Protein AF-A0A7U7J490-F1 (afdb_monomer)

Structure (mmCIF, N/CA/C/O backbone):
data_AF-A0A7U7J490-F1
#
_entry.id   AF-A0A7U7J490-F1
#
loop_
_atom_site.group_PDB
_atom_site.id
_atom_site.type_symbol
_atom_site.label_atom_id
_atom_site.label_alt_id
_atom_site.label_comp_id
_atom_site.label_asym_id
_atom_site.label_entity_id
_atom_site.label_seq_id
_atom_site.pdbx_PDB_ins_code
_atom_site.Cartn_x
_atom_site.Cartn_y
_atom_site.Cartn_z
_atom_site.occupancy
_atom_site.B_iso_or_equiv
_atom_site.auth_seq_id
_atom_site.auth_comp_id
_atom_site.auth_asym_id
_atom_site.auth_atom_id
_atom_site.pdbx_PDB_model_num
ATOM 1 N N . MET A 1 1 ? -10.755 8.456 -22.639 1.00 55.34 1 MET A N 1
ATOM 2 C CA . MET A 1 1 ? -9.295 8.595 -22.441 1.00 55.34 1 MET A CA 1
ATOM 3 C C . MET A 1 1 ? -8.961 7.891 -21.135 1.00 55.34 1 MET A C 1
ATOM 5 O O . MET A 1 1 ? -9.756 8.019 -20.215 1.00 55.34 1 MET A O 1
ATOM 9 N N . SER A 1 2 ? -7.890 7.097 -21.057 1.00 69.81 2 SER A N 1
ATOM 10 C CA . SER A 1 2 ? -7.471 6.485 -19.785 1.00 69.81 2 SER A CA 1
ATOM 11 C C . SER A 1 2 ? -6.866 7.562 -18.884 1.00 69.81 2 SER A C 1
ATOM 13 O O . SER A 1 2 ? -5.991 8.298 -19.343 1.00 69.81 2 SER A O 1
ATOM 15 N N . ARG A 1 3 ? -7.332 7.675 -17.636 1.00 76.50 3 ARG A N 1
ATOM 16 C CA . ARG A 1 3 ? -6.706 8.556 -16.640 1.00 76.50 3 ARG A CA 1
ATOM 17 C C . ARG A 1 3 ? -5.295 8.034 -16.308 1.00 76.50 3 ARG A C 1
ATOM 19 O O . ARG A 1 3 ? -5.101 6.816 -16.336 1.00 76.50 3 ARG A O 1
ATOM 26 N N . PRO A 1 4 ? -4.311 8.917 -16.060 1.00 85.00 4 PRO A N 1
ATOM 27 C CA . PRO A 1 4 ? -2.969 8.495 -15.675 1.00 85.00 4 PRO A CA 1
ATOM 28 C C . PRO A 1 4 ? -3.000 7.799 -14.309 1.00 85.00 4 PRO A C 1
ATOM 30 O O . PRO A 1 4 ? -3.693 8.248 -13.399 1.00 85.00 4 PRO A O 1
ATOM 33 N N . LEU A 1 5 ? -2.254 6.700 -14.191 1.00 90.62 5 LEU A N 1
ATOM 34 C CA . LEU A 1 5 ? -2.065 5.959 -12.946 1.00 90.62 5 LEU A CA 1
ATOM 35 C C . LEU A 1 5 ? -0.716 6.355 -12.340 1.00 90.62 5 LEU A C 1
ATOM 37 O O . LEU A 1 5 ? 0.308 6.291 -13.026 1.00 90.62 5 LEU A O 1
ATOM 41 N N . PHE A 1 6 ? -0.729 6.756 -11.074 1.00 93.00 6 PHE A N 1
ATOM 42 C CA . PHE A 1 6 ? 0.453 7.144 -10.309 1.00 93.00 6 PHE A CA 1
ATOM 43 C C . PHE A 1 6 ? 0.773 6.101 -9.244 1.00 93.00 6 PHE A C 1
ATOM 45 O O . PHE A 1 6 ? -0.084 5.293 -8.887 1.00 93.00 6 PHE A O 1
ATOM 52 N N . TYR A 1 7 ? 2.005 6.137 -8.735 1.00 93.81 7 TYR A N 1
ATOM 53 C CA . TYR A 1 7 ? 2.501 5.180 -7.752 1.00 93.81 7 TYR A CA 1
ATOM 54 C C . TYR A 1 7 ? 3.209 5.888 -6.598 1.00 93.81 7 TYR A C 1
ATOM 56 O O . TYR A 1 7 ? 3.972 6.829 -6.818 1.00 93.81 7 TYR A O 1
ATOM 64 N N . LEU A 1 8 ? 2.971 5.402 -5.381 1.00 94.56 8 LEU A N 1
ATOM 65 C CA . LEU A 1 8 ? 3.699 5.764 -4.169 1.00 94.56 8 LEU A CA 1
ATOM 66 C C . LEU A 1 8 ? 4.233 4.492 -3.504 1.00 94.56 8 LEU A C 1
ATOM 68 O O . LEU A 1 8 ? 3.453 3.643 -3.074 1.00 94.56 8 LEU A O 1
ATOM 72 N N . ASP A 1 9 ? 5.553 4.389 -3.366 1.00 93.88 9 ASP A N 1
ATOM 73 C CA . ASP A 1 9 ? 6.184 3.343 -2.561 1.00 93.88 9 ASP A CA 1
ATOM 74 C C . ASP A 1 9 ? 6.277 3.800 -1.102 1.00 93.88 9 ASP A C 1
ATOM 76 O O . ASP A 1 9 ? 6.820 4.861 -0.790 1.00 93.88 9 ASP A O 1
ATOM 80 N N . THR A 1 10 ? 5.724 3.008 -0.186 1.00 94.00 10 THR A N 1
ATOM 81 C CA . THR A 1 10 ? 5.683 3.338 1.242 1.00 94.00 10 THR A CA 1
ATOM 82 C C . THR A 1 10 ? 5.602 2.081 2.108 1.00 94.00 10 THR A C 1
ATOM 84 O O . THR A 1 10 ? 5.791 0.955 1.650 1.00 94.00 10 THR A O 1
ATOM 87 N N . GLU A 1 11 ? 5.330 2.272 3.392 1.00 93.31 11 GLU A N 1
ATOM 88 C CA . GLU A 1 11 ? 5.150 1.214 4.374 1.00 93.31 11 GLU A CA 1
ATOM 89 C C . GLU A 1 11 ? 3.709 1.144 4.880 1.00 93.31 11 GLU A C 1
ATOM 91 O O . GLU A 1 11 ? 3.024 2.165 5.019 1.00 93.31 11 GLU A O 1
ATOM 96 N N . ILE A 1 12 ? 3.289 -0.078 5.205 1.00 92.06 12 ILE A N 1
ATOM 97 C CA . ILE A 1 12 ? 1.997 -0.412 5.792 1.00 92.06 12 ILE A CA 1
ATOM 98 C C . ILE A 1 12 ? 2.166 -1.377 6.963 1.00 92.06 12 ILE A C 1
ATOM 100 O O . ILE A 1 12 ? 2.950 -2.321 6.891 1.00 92.06 12 ILE A O 1
ATOM 104 N N . GLU A 1 13 ? 1.404 -1.174 8.034 1.00 89.75 13 GLU A N 1
ATOM 105 C CA . GLU A 1 13 ? 1.295 -2.153 9.114 1.00 89.75 13 GLU A CA 1
ATOM 106 C C . GLU A 1 13 ? 0.187 -3.166 8.795 1.00 89.75 13 GLU A C 1
ATOM 108 O O . GLU A 1 13 ? -0.981 -2.803 8.635 1.00 89.75 13 GLU A O 1
ATOM 113 N N . LEU A 1 14 ? 0.549 -4.447 8.710 1.00 84.12 14 LEU A N 1
ATOM 114 C CA . LEU A 1 14 ? -0.375 -5.558 8.498 1.00 84.12 14 LEU A CA 1
ATOM 115 C C . LEU A 1 14 ? -0.132 -6.627 9.561 1.00 84.12 14 LEU A C 1
ATOM 117 O O . LEU A 1 14 ? 0.970 -7.155 9.675 1.00 84.12 14 LEU A O 1
ATOM 121 N N . ALA A 1 15 ? -1.176 -6.960 10.325 1.00 83.06 15 ALA A N 1
ATOM 122 C CA . ALA A 1 15 ? -1.120 -7.958 11.399 1.00 83.06 15 ALA A CA 1
ATOM 123 C C . ALA A 1 15 ? 0.015 -7.722 12.426 1.00 83.06 15 ALA A C 1
ATOM 125 O O . ALA A 1 15 ? 0.592 -8.676 12.942 1.00 83.06 15 ALA A O 1
ATOM 126 N N . GLY A 1 16 ? 0.325 -6.454 12.727 1.00 85.38 16 GLY A N 1
ATOM 127 C CA . GLY A 1 16 ? 1.384 -6.066 13.667 1.00 85.38 16 GLY A CA 1
ATOM 128 C C . GLY A 1 16 ? 2.798 -6.054 13.078 1.00 85.38 16 GLY A C 1
ATOM 129 O O . GLY A 1 16 ? 3.759 -5.866 13.819 1.00 85.38 16 GLY A O 1
ATOM 130 N N . GLU A 1 17 ? 2.946 -6.246 11.764 1.00 85.94 17 GLU A N 1
ATOM 131 C CA . GLU A 1 17 ? 4.230 -6.168 11.066 1.00 85.94 17 GLU A CA 1
ATOM 132 C C . GLU A 1 17 ? 4.236 -5.0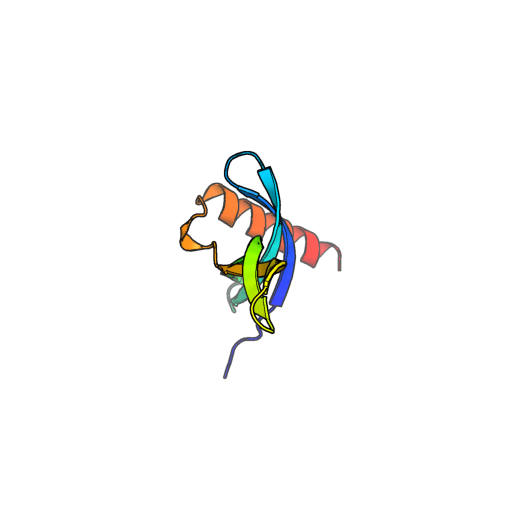30 10.042 1.00 85.94 17 GLU A C 1
ATOM 134 O O . GLU A 1 17 ? 3.344 -4.939 9.194 1.00 85.94 17 GLU A O 1
ATOM 139 N N . THR A 1 18 ? 5.283 -4.205 10.064 1.00 89.62 18 THR A N 1
ATOM 140 C CA . THR A 1 18 ? 5.531 -3.199 9.024 1.00 89.62 18 THR A CA 1
ATOM 141 C C . THR A 1 18 ? 6.058 -3.863 7.756 1.00 89.62 18 THR A C 1
ATOM 143 O O . THR A 1 18 ? 7.012 -4.645 7.791 1.00 89.62 18 THR A O 1
ATOM 146 N N . ARG A 1 19 ? 5.447 -3.543 6.615 1.00 87.56 19 ARG A N 1
ATOM 147 C CA . ARG A 1 19 ? 5.787 -4.092 5.300 1.00 87.56 19 ARG A CA 1
ATOM 148 C C . ARG A 1 19 ? 5.894 -2.991 4.262 1.00 87.56 19 ARG A C 1
ATOM 150 O O . ARG A 1 19 ? 5.126 -2.039 4.290 1.00 87.56 19 ARG A O 1
ATOM 157 N N . LEU A 1 20 ? 6.801 -3.177 3.307 1.00 90.88 20 LEU A N 1
ATOM 158 C CA . LEU A 1 20 ? 6.857 -2.347 2.107 1.00 90.88 20 LEU A CA 1
ATOM 159 C C . LEU A 1 20 ? 5.652 -2.646 1.211 1.00 90.88 20 LEU A C 1
ATOM 161 O O . LEU A 1 20 ? 5.300 -3.813 0.995 1.00 90.88 20 LEU A O 1
ATOM 165 N N . CYS A 1 21 ? 5.058 -1.593 0.675 1.00 93.19 21 CYS A N 1
ATOM 166 C CA . CYS A 1 21 ? 3.942 -1.659 -0.251 1.00 93.19 21 CYS A CA 1
ATOM 167 C C . CYS A 1 21 ? 4.040 -0.564 -1.313 1.00 93.19 21 CYS A C 1
ATOM 169 O O . CYS A 1 21 ? 4.664 0.475 -1.094 1.00 93.19 21 CYS A O 1
ATOM 171 N N . SER A 1 22 ? 3.386 -0.808 -2.440 1.00 95.00 22 SER A N 1
ATOM 172 C CA . SER A 1 22 ? 3.206 0.164 -3.513 1.00 95.00 22 SER A CA 1
ATOM 173 C C . SER A 1 22 ? 1.720 0.487 -3.620 1.00 95.00 22 SER A C 1
ATOM 175 O O . SER A 1 22 ? 0.887 -0.416 -3.736 1.00 95.00 22 SER A O 1
ATOM 177 N N . VAL A 1 23 ? 1.388 1.771 -3.546 1.00 95.75 23 VAL A N 1
ATOM 178 C CA . VAL A 1 23 ? 0.026 2.300 -3.653 1.00 95.75 23 VAL A CA 1
ATOM 179 C C . VAL A 1 23 ? -0.143 2.877 -5.049 1.00 95.75 23 VAL A C 1
ATOM 181 O O . VAL A 1 23 ? 0.577 3.807 -5.411 1.00 95.75 23 VAL A O 1
ATOM 184 N N . SER A 1 24 ? -1.088 2.350 -5.825 1.00 95.38 24 SER A N 1
ATOM 185 C CA . SER A 1 24 ? -1.459 2.928 -7.118 1.00 95.38 24 SER A CA 1
ATOM 186 C C . SER A 1 24 ? -2.708 3.782 -6.960 1.00 95.38 24 SER A C 1
ATOM 188 O O . SER A 1 24 ? -3.713 3.315 -6.419 1.00 95.38 24 SER A O 1
ATOM 190 N N . TYR A 1 25 ? -2.667 5.014 -7.458 1.00 94.62 25 TYR A N 1
ATOM 191 C CA . TYR A 1 25 ? -3.761 5.968 -7.299 1.00 94.62 25 TYR A CA 1
ATOM 192 C C . TYR A 1 25 ? -3.995 6.807 -8.555 1.00 94.62 25 TYR A C 1
ATOM 194 O O . TYR A 1 25 ? -3.117 6.963 -9.410 1.00 94.62 25 TY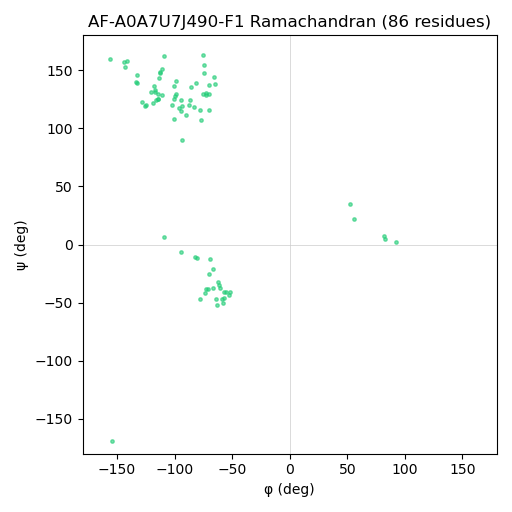R A O 1
ATOM 202 N N . ILE A 1 26 ? -5.207 7.343 -8.663 1.00 93.56 26 ILE A N 1
ATOM 203 C CA . ILE A 1 26 ? -5.633 8.256 -9.720 1.00 93.56 26 ILE A CA 1
ATOM 204 C C . ILE A 1 26 ? -5.983 9.594 -9.074 1.00 93.56 26 ILE A C 1
ATOM 206 O O . ILE A 1 26 ? -6.714 9.646 -8.089 1.00 93.56 26 ILE A O 1
ATOM 210 N N . LEU A 1 27 ? -5.482 10.681 -9.659 1.00 90.62 27 LEU A N 1
ATOM 211 C CA . LEU A 1 27 ? -5.948 12.027 -9.341 1.00 90.62 27 LEU A CA 1
ATOM 212 C C . LEU A 1 27 ? -7.205 12.304 -10.164 1.00 90.62 27 LEU A C 1
ATOM 214 O O . LEU A 1 27 ? -7.179 12.246 -11.398 1.00 90.62 27 LEU A O 1
ATOM 218 N N . THR A 1 28 ? -8.314 12.541 -9.476 1.00 87.19 28 THR A N 1
ATOM 219 C CA . THR A 1 28 ? -9.575 12.935 -10.108 1.00 87.19 28 THR A CA 1
ATOM 220 C C . THR A 1 28 ? -9.522 14.401 -10.547 1.00 87.19 28 THR A C 1
ATOM 222 O O . THR A 1 28 ? -8.653 15.166 -10.123 1.00 87.19 28 THR A O 1
ATOM 225 N N . ASP A 1 29 ? -10.442 14.802 -11.425 1.00 85.06 29 ASP A N 1
ATOM 226 C CA . ASP A 1 29 ? -10.498 16.176 -11.949 1.00 85.06 29 ASP A CA 1
ATOM 227 C C . ASP A 1 29 ? -10.854 17.194 -10.838 1.00 85.06 29 ASP A C 1
ATOM 229 O O . ASP A 1 29 ? -10.555 18.383 -10.932 1.00 85.06 29 ASP A O 1
ATOM 233 N N . ASP A 1 30 ? -11.467 16.686 -9.773 1.00 84.94 30 ASP A N 1
ATOM 234 C CA . ASP A 1 30 ? -11.911 17.327 -8.543 1.00 84.94 30 ASP A CA 1
ATOM 235 C C . ASP A 1 30 ? -10.760 17.526 -7.536 1.00 84.94 30 ASP A C 1
ATOM 237 O O . ASP A 1 30 ? -10.920 18.236 -6.544 1.00 84.94 30 ASP A O 1
ATOM 241 N N . GLY A 1 31 ? -9.602 16.898 -7.778 1.00 81.31 31 GLY A N 1
ATOM 242 C CA . GLY A 1 31 ? -8.468 16.874 -6.852 1.00 81.31 31 GLY A CA 1
ATOM 243 C C . GLY A 1 31 ? -8.565 15.806 -5.758 1.00 81.31 31 GLY A C 1
ATOM 244 O O . GLY A 1 31 ? -7.688 15.747 -4.900 1.00 81.31 31 GLY A O 1
ATOM 245 N N . GLU A 1 32 ? -9.588 14.947 -5.785 1.00 87.69 32 GLU A N 1
ATOM 246 C CA . GLU A 1 32 ? -9.669 13.778 -4.904 1.00 87.69 32 GLU A CA 1
ATOM 247 C C . GLU A 1 32 ? -8.698 12.681 -5.361 1.00 87.69 32 GLU A C 1
ATOM 249 O O . GLU A 1 32 ? -8.451 12.501 -6.562 1.00 87.69 32 GLU A O 1
ATOM 254 N N . ILE A 1 33 ? -8.171 11.934 -4.392 1.00 92.44 33 ILE A N 1
ATOM 255 C CA . ILE A 1 33 ? -7.277 10.798 -4.610 1.00 92.44 33 ILE A CA 1
ATOM 256 C C . ILE A 1 33 ? -8.117 9.525 -4.587 1.00 92.44 33 ILE A C 1
ATOM 258 O O . ILE A 1 33 ? -8.700 9.177 -3.567 1.00 92.44 33 ILE A O 1
ATOM 262 N N . ASP A 1 34 ? -8.146 8.809 -5.705 1.00 92.75 34 ASP A N 1
ATOM 263 C CA . ASP A 1 34 ? -8.776 7.494 -5.802 1.00 92.75 34 ASP A CA 1
ATOM 264 C C . ASP A 1 34 ? -7.698 6.407 -5.719 1.00 92.75 34 ASP A C 1
ATOM 266 O O . ASP A 1 34 ? -6.898 6.235 -6.646 1.00 92.75 34 ASP A O 1
ATOM 270 N N . ILE A 1 35 ? -7.638 5.691 -4.592 1.00 92.56 35 ILE A N 1
ATOM 271 C CA . ILE A 1 35 ? -6.702 4.577 -4.400 1.00 92.56 35 ILE A CA 1
ATOM 272 C C . ILE A 1 35 ? -7.234 3.352 -5.143 1.00 92.56 35 ILE A C 1
ATOM 274 O O . ILE A 1 35 ? -8.175 2.686 -4.714 1.00 92.56 35 ILE A O 1
ATOM 278 N N . HIS A 1 36 ? -6.573 3.021 -6.250 1.00 90.62 36 HIS A N 1
ATOM 279 C CA . HIS A 1 36 ? -6.968 1.915 -7.108 1.00 90.62 36 HIS A CA 1
ATOM 280 C C . HIS A 1 36 ? -6.555 0.563 -6.527 1.00 90.62 36 HIS A C 1
ATOM 282 O O . HIS A 1 36 ? -7.355 -0.372 -6.506 1.00 90.62 36 HIS A O 1
ATOM 288 N N . ASN A 1 37 ? -5.306 0.452 -6.061 1.00 93.69 37 ASN A N 1
ATOM 289 C CA . ASN A 1 37 ? -4.855 -0.709 -5.307 1.00 93.69 37 ASN A CA 1
ATOM 290 C C . ASN A 1 37 ? -3.656 -0.414 -4.397 1.00 93.69 37 ASN A C 1
ATOM 292 O O . ASN A 1 37 ? -2.893 0.529 -4.600 1.00 93.69 37 ASN A O 1
ATOM 296 N N . VAL A 1 38 ? -3.481 -1.276 -3.401 1.00 93.81 38 VAL A N 1
ATOM 297 C CA . VAL A 1 38 ? -2.317 -1.331 -2.523 1.00 93.81 38 VAL A CA 1
ATOM 298 C C . VAL A 1 38 ? -1.752 -2.733 -2.590 1.00 93.81 38 VAL A C 1
ATOM 300 O O . VAL A 1 38 ? -2.427 -3.707 -2.255 1.00 93.81 38 VAL A O 1
ATOM 303 N N . VAL A 1 39 ? -0.501 -2.838 -3.016 1.00 94.00 39 VAL A N 1
ATOM 304 C CA . VAL A 1 39 ? 0.162 -4.117 -3.233 1.00 94.00 39 VAL A CA 1
ATOM 305 C C . VAL A 1 39 ? 1.307 -4.271 -2.245 1.00 94.00 39 VAL A C 1
ATOM 307 O O . VAL A 1 39 ? 2.187 -3.419 -2.166 1.00 94.00 39 VAL A O 1
ATOM 310 N N . ALA A 1 40 ? 1.303 -5.364 -1.486 1.00 90.31 40 ALA A N 1
ATOM 311 C CA . ALA A 1 40 ? 2.338 -5.671 -0.506 1.00 90.31 40 ALA A CA 1
ATOM 312 C C . ALA A 1 40 ? 3.065 -6.970 -0.871 1.00 90.31 40 ALA A C 1
ATOM 314 O O . ALA A 1 40 ? 2.449 -7.984 -1.213 1.00 90.31 40 ALA A O 1
ATOM 315 N N . GLY A 1 41 ? 4.393 -6.951 -0.753 1.00 83.94 41 GLY A N 1
ATOM 316 C CA . GLY A 1 41 ? 5.220 -8.123 -1.018 1.00 83.94 41 GLY A CA 1
ATOM 317 C C . GLY A 1 41 ? 5.043 -9.198 0.057 1.00 83.94 41 GLY A C 1
ATOM 318 O O . GLY A 1 41 ? 5.187 -8.941 1.256 1.00 83.94 41 GLY A O 1
ATOM 319 N N . ARG A 1 42 ? 4.795 -10.438 -0.366 1.00 74.12 42 ARG A N 1
ATOM 320 C CA . ARG A 1 42 ? 4.791 -11.626 0.489 1.00 74.12 42 ARG A CA 1
ATOM 321 C C . ARG A 1 42 ? 5.899 -12.577 0.056 1.00 74.12 42 ARG A C 1
ATOM 323 O O . ARG A 1 42 ? 5.946 -13.017 -1.090 1.00 74.12 42 ARG A O 1
ATOM 330 N N . ARG A 1 43 ? 6.768 -12.921 1.008 1.00 72.25 43 ARG A N 1
ATOM 331 C CA . ARG A 1 43 ? 7.726 -14.018 0.854 1.00 72.25 43 ARG A CA 1
ATOM 332 C C . ARG A 1 43 ? 7.064 -15.333 1.241 1.00 72.25 43 ARG A C 1
ATOM 334 O O . ARG A 1 43 ? 6.375 -15.393 2.262 1.00 72.25 43 ARG A O 1
ATOM 341 N N . PHE A 1 44 ? 7.273 -16.369 0.446 1.00 74.12 44 PHE A N 1
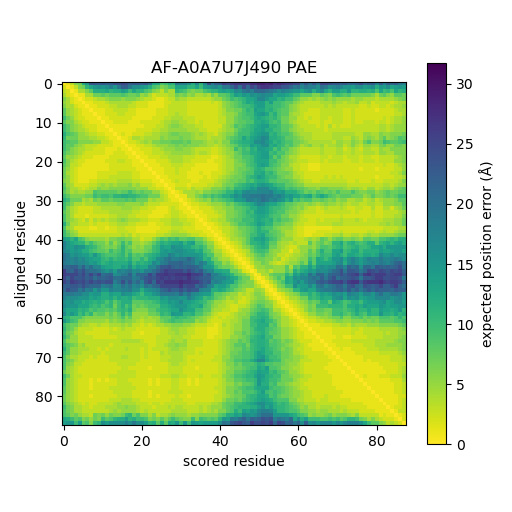ATOM 342 C CA . PHE A 1 44 ? 6.899 -17.735 0.793 1.00 74.12 44 PHE A CA 1
ATOM 343 C C . PHE A 1 44 ? 7.956 -18.702 0.271 1.00 74.12 44 PHE A C 1
ATOM 345 O O . PHE A 1 44 ? 8.655 -18.412 -0.696 1.00 74.12 44 PHE A O 1
ATOM 352 N N . GLN A 1 45 ? 8.074 -19.844 0.941 1.00 74.75 45 GLN A N 1
ATOM 353 C CA . GLN A 1 45 ? 8.925 -20.931 0.485 1.00 74.75 45 GLN A CA 1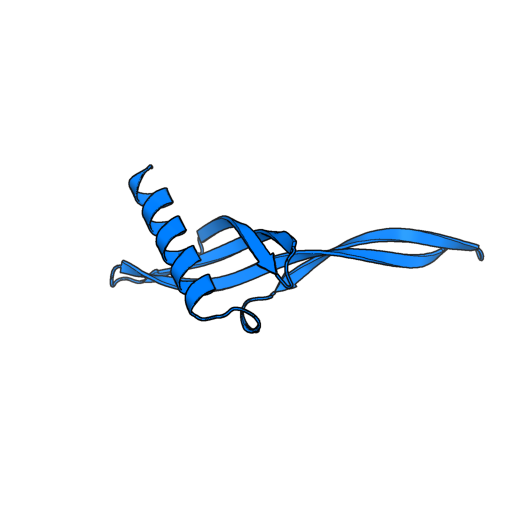
ATOM 354 C C . GLN A 1 45 ? 8.096 -21.898 -0.344 1.00 74.75 45 GLN A C 1
ATOM 356 O O . GLN A 1 45 ? 7.129 -22.482 0.151 1.00 74.75 45 GLN A O 1
ATOM 361 N N . ALA A 1 46 ? 8.478 -22.049 -1.605 1.00 72.88 46 ALA A N 1
ATOM 362 C CA . ALA A 1 46 ? 7.936 -23.062 -2.490 1.00 72.88 46 ALA A CA 1
ATOM 363 C C . ALA A 1 46 ? 8.912 -24.237 -2.570 1.00 72.88 46 ALA A C 1
ATOM 365 O O . ALA A 1 46 ? 10.125 -24.053 -2.682 1.00 72.88 46 ALA A O 1
ATOM 366 N N . TRP A 1 47 ? 8.374 -25.453 -2.511 1.00 73.69 47 TRP A N 1
ATOM 367 C CA . TRP A 1 47 ? 9.141 -26.674 -2.719 1.00 73.69 47 TRP A CA 1
ATOM 368 C C . TRP A 1 47 ? 9.023 -27.080 -4.178 1.00 73.69 47 TRP A C 1
ATOM 370 O O . TRP A 1 47 ? 7.937 -27.425 -4.646 1.00 73.69 47 TRP A O 1
ATOM 380 N N . TYR A 1 48 ? 10.140 -27.043 -4.893 1.00 72.62 48 TYR A N 1
ATOM 381 C CA . TYR A 1 48 ? 10.194 -27.462 -6.285 1.00 72.62 48 TYR A CA 1
ATOM 382 C C . TYR A 1 48 ? 10.733 -28.880 -6.396 1.00 72.62 48 TYR A C 1
ATOM 384 O O . TYR A 1 48 ? 11.675 -29.247 -5.699 1.00 72.62 48 TYR A O 1
ATOM 392 N N . THR A 1 49 ? 10.149 -29.661 -7.304 1.00 66.75 49 THR A N 1
ATOM 393 C CA . THR A 1 49 ? 10.705 -30.947 -7.732 1.00 66.75 49 THR A CA 1
ATOM 394 C C . THR A 1 49 ? 11.556 -30.718 -8.977 1.00 66.75 49 THR A C 1
ATOM 396 O O . THR A 1 49 ? 11.075 -30.740 -10.108 1.00 66.75 49 THR A O 1
ATOM 399 N N . GLY A 1 50 ? 12.841 -30.443 -8.764 1.00 62.06 50 GLY A N 1
ATOM 400 C CA . GLY A 1 50 ? 13.843 -30.404 -9.826 1.00 62.06 50 GLY A CA 1
ATOM 401 C C . GLY A 1 50 ? 14.640 -31.703 -9.811 1.00 62.06 50 GLY A C 1
ATOM 402 O O . GLY A 1 50 ? 15.173 -32.069 -8.774 1.00 62.06 50 GLY A O 1
ATOM 403 N N . LEU A 1 51 ? 14.709 -32.424 -10.937 1.00 65.38 51 LEU A N 1
ATOM 404 C CA . LEU A 1 51 ? 15.545 -33.633 -11.096 1.00 65.38 51 LEU A CA 1
ATOM 405 C C . LEU A 1 51 ? 15.308 -34.761 -10.061 1.00 65.38 51 LEU A C 1
ATOM 407 O O . LEU A 1 51 ? 16.155 -35.634 -9.901 1.00 65.38 51 LEU A O 1
ATOM 411 N N . GLY A 1 52 ? 14.143 -34.792 -9.407 1.00 66.69 52 GLY A N 1
ATOM 412 C CA . GLY A 1 52 ? 13.791 -35.815 -8.414 1.00 66.69 52 GLY A CA 1
ATOM 413 C C . GLY A 1 52 ? 14.130 -35.459 -6.962 1.00 66.69 52 GLY A C 1
ATOM 414 O O . GLY A 1 52 ? 13.846 -36.266 -6.080 1.00 66.69 52 GLY A O 1
ATOM 415 N N . GLU A 1 53 ? 14.661 -34.262 -6.698 1.00 64.06 53 GLU A N 1
ATOM 416 C CA . GLU A 1 53 ? 14.944 -33.757 -5.350 1.00 64.06 53 GLU A CA 1
ATOM 417 C C . GLU A 1 53 ? 14.034 -32.566 -5.002 1.00 64.06 53 GLU A C 1
ATOM 419 O O . GLU A 1 53 ? 13.600 -31.809 -5.876 1.00 64.06 53 GLU A O 1
ATOM 424 N N . TYR A 1 54 ? 13.701 -32.437 -3.713 1.00 72.00 54 TYR A N 1
ATOM 425 C CA . TYR A 1 54 ? 12.925 -31.319 -3.178 1.00 72.00 54 TYR A CA 1
ATOM 426 C C . TYR A 1 54 ? 13.875 -30.205 -2.739 1.00 72.00 54 TYR A C 1
ATOM 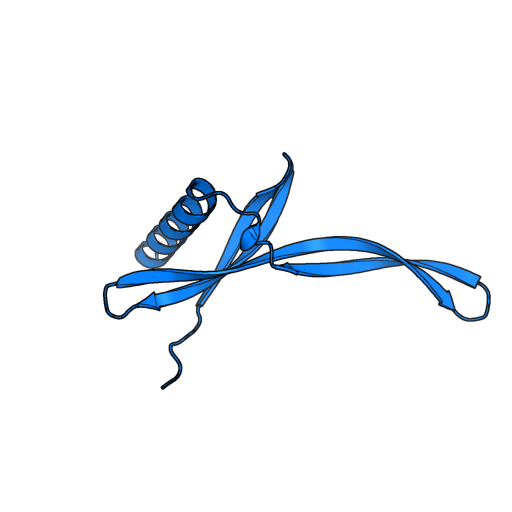428 O O . TYR A 1 54 ? 14.568 -30.350 -1.733 1.00 72.00 54 TYR A O 1
ATOM 436 N N . GLU A 1 55 ? 13.866 -29.080 -3.450 1.00 74.50 55 GLU A N 1
ATOM 437 C CA . GLU A 1 55 ? 14.642 -27.893 -3.076 1.00 74.50 55 GLU A CA 1
ATOM 438 C C . GLU A 1 55 ? 13.707 -26.760 -2.623 1.00 74.50 55 GLU A C 1
ATOM 440 O O . GLU A 1 55 ? 12.768 -26.417 -3.357 1.00 74.50 55 GLU A O 1
ATOM 445 N N . PRO A 1 56 ? 13.935 -26.154 -1.440 1.00 76.19 56 PRO A N 1
ATOM 446 C CA . PRO A 1 56 ? 13.212 -24.958 -1.037 1.00 76.19 56 PRO A CA 1
ATOM 447 C C . PRO A 1 56 ? 13.710 -23.757 -1.849 1.00 76.19 56 PRO A C 1
ATOM 449 O O . PRO A 1 56 ? 14.912 -23.504 -1.934 1.00 76.19 56 PRO A O 1
ATOM 452 N N . ARG A 1 57 ? 12.784 -22.992 -2.429 1.00 78.25 57 ARG A N 1
ATOM 453 C CA . ARG A 1 57 ? 13.070 -21.703 -3.067 1.00 78.25 57 ARG A CA 1
ATOM 454 C C . ARG A 1 57 ? 12.280 -20.604 -2.387 1.00 78.25 57 ARG A C 1
ATOM 456 O O . ARG A 1 57 ? 11.072 -20.734 -2.186 1.00 78.25 57 ARG A O 1
ATOM 463 N N . ASP A 1 58 ? 12.976 -19.524 -2.054 1.00 79.75 58 ASP A N 1
ATOM 464 C CA . ASP A 1 58 ? 12.340 -18.308 -1.572 1.00 79.75 58 ASP A CA 1
ATOM 465 C C . ASP A 1 58 ? 11.748 -17.562 -2.767 1.00 79.75 58 ASP A C 1
ATOM 467 O O . ASP A 1 58 ? 12.469 -17.101 -3.654 1.00 79.75 58 ASP A O 1
ATOM 471 N N . GLU A 1 59 ? 10.427 -17.430 -2.779 1.00 76.00 59 GLU A N 1
ATOM 472 C CA . GLU A 1 59 ? 9.711 -16.650 -3.777 1.00 76.00 59 GLU A CA 1
ATOM 473 C C . GLU A 1 59 ? 9.098 -15.404 -3.167 1.00 76.00 59 GLU A C 1
ATOM 475 O O . GLU A 1 59 ? 8.736 -15.356 -1.986 1.00 76.00 59 GLU A O 1
ATOM 480 N N . ARG A 1 60 ? 8.967 -14.380 -4.008 1.00 76.38 60 ARG A N 1
ATOM 481 C CA . ARG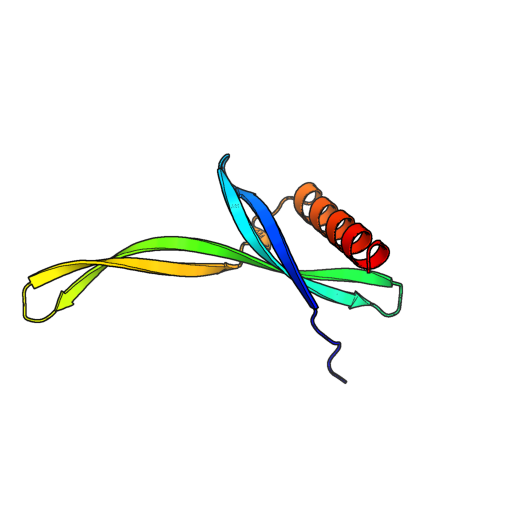 A 1 60 ? 8.252 -13.155 -3.687 1.00 76.38 60 ARG A CA 1
ATOM 482 C C . ARG A 1 6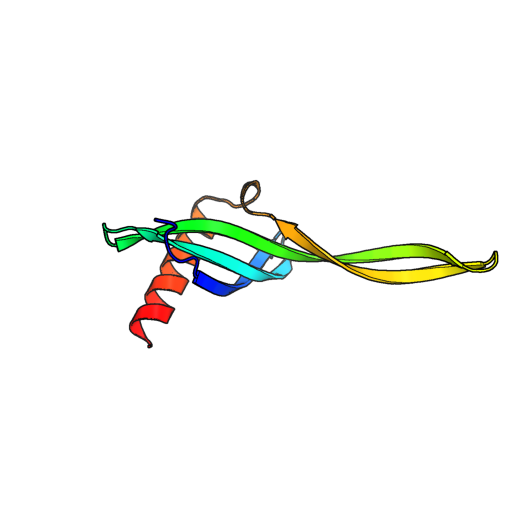0 ? 7.093 -13.011 -4.657 1.00 76.38 60 ARG A C 1
ATOM 484 O O . ARG A 1 60 ? 7.311 -12.937 -5.862 1.00 76.38 60 ARG A O 1
ATOM 491 N N . ILE A 1 61 ? 5.887 -12.934 -4.109 1.00 82.06 61 ILE A N 1
ATOM 492 C CA . ILE A 1 61 ? 4.700 -12.494 -4.840 1.00 82.06 61 ILE A CA 1
ATOM 493 C C . ILE A 1 61 ? 4.231 -11.175 -4.258 1.00 82.06 61 ILE A C 1
ATOM 495 O O . ILE A 1 61 ? 4.287 -10.957 -3.048 1.00 82.06 61 ILE A O 1
ATOM 499 N N . ASP A 1 62 ? 3.754 -10.313 -5.131 1.00 86.25 62 ASP A N 1
ATOM 500 C CA . ASP A 1 62 ? 3.116 -9.071 -4.754 1.00 86.25 62 ASP A CA 1
ATOM 501 C C . ASP A 1 62 ? 1.601 -9.330 -4.697 1.00 86.25 62 ASP A C 1
ATOM 503 O O . ASP A 1 62 ? 1.015 -9.881 -5.631 1.00 86.25 62 ASP A O 1
ATOM 507 N N . VAL A 1 63 ? 0.984 -9.044 -3.547 1.00 88.00 63 VAL A N 1
ATOM 508 C CA . VAL A 1 63 ? -0.423 -9.362 -3.262 1.00 88.00 63 VAL A CA 1
ATOM 509 C C . VAL A 1 63 ? -1.205 -8.069 -3.098 1.00 88.00 63 VAL A C 1
ATOM 511 O O . VAL A 1 63 ? -0.803 -7.207 -2.318 1.00 88.00 63 VAL A O 1
ATOM 514 N N . ASP A 1 64 ? -2.330 -7.952 -3.801 1.00 91.88 64 ASP A N 1
ATOM 515 C CA . ASP A 1 64 ? -3.278 -6.858 -3.595 1.00 91.88 64 ASP A CA 1
ATOM 516 C C . ASP A 1 64 ? -3.976 -7.030 -2.239 1.00 91.88 64 ASP A C 1
ATOM 518 O O . ASP A 1 64 ? -4.673 -8.019 -1.993 1.00 91.88 64 ASP A O 1
ATOM 522 N N . VAL 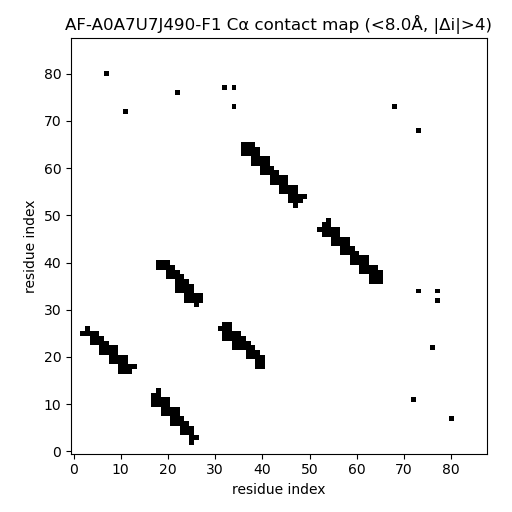A 1 65 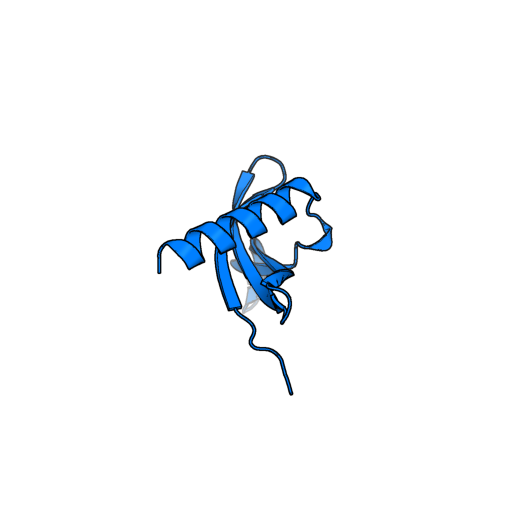? -3.740 -6.077 -1.341 1.00 91.56 65 VAL A N 1
ATOM 523 C CA . VAL A 1 65 ? -4.266 -6.066 0.028 1.00 91.56 65 VAL A CA 1
ATOM 524 C C . VAL A 1 65 ? -5.339 -5.005 0.236 1.00 91.56 65 VAL A C 1
ATOM 526 O O . VAL A 1 65 ? -5.800 -4.844 1.361 1.00 91.56 65 VAL A O 1
ATOM 529 N N . THR A 1 66 ? -5.780 -4.308 -0.814 1.00 92.31 66 THR A N 1
ATOM 530 C CA . THR A 1 66 ? -6.690 -3.150 -0.720 1.00 92.31 66 THR A CA 1
ATOM 531 C C . THR A 1 66 ? -7.958 -3.465 0.073 1.00 92.31 66 THR A C 1
ATOM 533 O O . THR A 1 66 ? -8.353 -2.714 0.959 1.00 92.31 66 THR A O 1
ATOM 536 N N . GLN A 1 67 ? -8.557 -4.631 -0.177 1.00 89.12 67 GLN A N 1
ATOM 537 C CA . GLN A 1 67 ? -9.788 -5.081 0.489 1.00 89.12 67 GLN A CA 1
ATOM 538 C C . GLN A 1 67 ? -9.602 -5.427 1.976 1.00 89.12 67 GLN A C 1
ATOM 540 O O . GLN A 1 67 ? -10.580 -5.624 2.693 1.00 89.12 67 GLN A O 1
ATOM 545 N N . LEU A 1 68 ? -8.357 -5.546 2.441 1.00 89.75 68 LEU A N 1
ATOM 546 C CA . LEU A 1 68 ? -8.018 -5.847 3.833 1.00 89.75 68 LEU A CA 1
ATOM 547 C C . LEU A 1 68 ? -7.747 -4.580 4.651 1.00 89.75 68 LEU A C 1
ATOM 549 O O . LEU A 1 68 ? -7.537 -4.672 5.861 1.00 89.75 68 LEU A O 1
ATOM 553 N N . LEU A 1 69 ? -7.713 -3.417 4.001 1.00 90.81 69 LEU A N 1
ATOM 554 C CA . LEU A 1 69 ? -7.359 -2.164 4.644 1.00 90.81 69 LEU A CA 1
ATOM 555 C C . LEU A 1 69 ? -8.548 -1.567 5.384 1.00 90.81 69 LEU A C 1
ATOM 557 O O . LEU A 1 69 ? -9.679 -1.544 4.903 1.00 90.81 69 LEU A O 1
ATOM 561 N N . SER A 1 70 ? -8.272 -1.035 6.569 1.00 92.56 70 SER A N 1
ATOM 562 C CA . SER A 1 70 ? -9.224 -0.181 7.271 1.00 92.56 70 SER A CA 1
ATOM 563 C C . SER A 1 70 ? -9.300 1.202 6.618 1.00 92.56 70 SER A C 1
ATOM 565 O O . SER A 1 70 ? -8.317 1.679 6.053 1.00 92.56 70 SER A O 1
ATOM 567 N N . ALA A 1 71 ? -10.434 1.892 6.779 1.00 93.19 71 ALA A N 1
ATOM 568 C CA . ALA A 1 71 ? -10.604 3.266 6.291 1.00 93.19 71 ALA A CA 1
ATOM 569 C C . ALA A 1 71 ? -9.474 4.202 6.763 1.00 93.19 71 ALA A C 1
ATOM 571 O O . ALA A 1 71 ? -8.920 4.945 5.967 1.00 93.19 71 ALA A O 1
ATOM 572 N N . LYS A 1 72 ? -9.034 4.069 8.022 1.00 94.25 72 LYS A N 1
ATOM 573 C CA . LYS A 1 72 ? -7.918 4.856 8.577 1.00 94.25 72 LYS A CA 1
ATOM 574 C C . LYS A 1 72 ? -6.590 4.638 7.851 1.00 94.25 72 LYS A C 1
ATOM 576 O O . LYS A 1 72 ? -5.776 5.549 7.781 1.00 94.25 72 LYS A O 1
ATOM 581 N N . GLN A 1 73 ? -6.332 3.421 7.370 1.00 93.19 73 GLN A N 1
ATOM 582 C CA . GLN A 1 73 ? -5.113 3.133 6.609 1.00 93.19 73 GLN A CA 1
ATOM 583 C C . GLN A 1 73 ? -5.186 3.745 5.210 1.00 93.19 73 GLN A C 1
ATOM 585 O O . GLN A 1 73 ? -4.184 4.273 4.743 1.00 93.19 73 GLN A O 1
ATOM 590 N N . ILE A 1 74 ? -6.365 3.710 4.581 1.00 93.81 74 ILE A N 1
ATOM 591 C CA . ILE A 1 74 ? -6.615 4.346 3.280 1.00 93.81 74 ILE A CA 1
ATOM 592 C C . ILE A 1 74 ? -6.441 5.868 3.394 1.00 93.81 74 ILE A C 1
ATOM 594 O O . ILE A 1 74 ? -5.606 6.427 2.691 1.00 93.81 74 ILE A O 1
ATOM 598 N N . GLU A 1 75 ? -7.102 6.507 4.364 1.00 94.25 75 GLU A N 1
ATOM 599 C CA . GLU A 1 75 ? -6.940 7.941 4.669 1.00 94.25 75 GLU A CA 1
ATOM 600 C C . GLU A 1 75 ? -5.467 8.302 4.940 1.00 94.25 75 GLU A C 1
ATOM 602 O O . GLU A 1 75 ? -4.955 9.321 4.479 1.00 94.25 75 GLU A O 1
ATOM 607 N N . GLY A 1 76 ? -4.741 7.441 5.660 1.00 94.00 76 GLY A N 1
ATOM 608 C CA . GLY A 1 76 ? -3.314 7.627 5.916 1.00 94.00 76 GLY A CA 1
ATOM 609 C C . GLY A 1 76 ? -2.452 7.617 4.648 1.00 94.00 76 GLY A C 1
ATOM 610 O O . GLY A 1 76 ? -1.439 8.315 4.597 1.00 94.00 76 GLY A O 1
ATOM 611 N N . PHE A 1 77 ? -2.833 6.856 3.619 1.00 94.69 77 PHE A N 1
ATOM 612 C CA . PHE A 1 77 ? -2.148 6.888 2.327 1.00 94.69 77 PHE A CA 1
ATOM 613 C C . PHE A 1 77 ? -2.465 8.149 1.536 1.00 94.69 77 PHE A C 1
ATOM 615 O O . PHE A 1 77 ? -1.545 8.735 0.972 1.00 94.69 77 PHE A O 1
ATOM 622 N N . GLU A 1 78 ? -3.719 8.592 1.531 1.00 94.25 78 GLU A N 1
ATOM 623 C CA . GLU A 1 78 ? -4.119 9.840 0.872 1.00 94.25 78 GLU A CA 1
ATOM 624 C C . GLU A 1 78 ? -3.323 11.030 1.418 1.00 94.25 78 GLU A C 1
ATOM 626 O O . GLU A 1 78 ? -2.745 11.791 0.645 1.00 94.25 78 GLU A O 1
ATOM 631 N N . LEU A 1 79 ? -3.187 11.131 2.745 1.00 94.62 79 LEU A N 1
ATOM 632 C CA . LEU A 1 79 ? -2.374 12.172 3.383 1.00 94.62 79 LEU A CA 1
ATOM 633 C C . LEU A 1 79 ? -0.906 12.119 2.938 1.00 94.62 79 LEU A C 1
ATOM 635 O O . LEU A 1 79 ? -0.352 13.142 2.544 1.00 94.62 79 LEU A O 1
ATOM 639 N N . LYS A 1 80 ? -0.288 10.931 2.924 1.00 94.56 80 LYS A N 1
ATOM 640 C CA . LYS A 1 80 ? 1.098 10.763 2.446 1.00 94.56 80 LYS A CA 1
ATOM 641 C C . LYS A 1 80 ? 1.263 11.171 0.981 1.00 94.56 80 LYS A C 1
ATOM 643 O O . LYS A 1 80 ? 2.303 11.716 0.609 1.00 94.56 80 LYS A O 1
ATOM 648 N N . ILE A 1 81 ? 0.273 10.880 0.137 1.00 93.69 81 ILE A N 1
ATOM 649 C CA . ILE A 1 81 ? 0.283 11.271 -1.276 1.00 93.69 81 ILE A CA 1
ATOM 650 C C . ILE A 1 81 ? 0.254 12.799 -1.390 1.00 93.69 81 ILE A C 1
ATOM 652 O O . ILE A 1 81 ? 1.093 13.353 -2.097 1.00 93.69 81 ILE A O 1
ATOM 656 N N . ILE A 1 82 ? -0.633 13.474 -0.651 1.00 92.25 82 ILE A N 1
ATOM 657 C CA . ILE A 1 82 ? -0.714 14.945 -0.616 1.00 92.25 82 ILE A CA 1
ATOM 658 C C . ILE A 1 82 ? 0.624 15.547 -0.175 1.00 92.25 82 ILE A C 1
ATOM 660 O O . ILE A 1 82 ? 1.176 16.383 -0.885 1.00 92.25 82 ILE A O 1
ATOM 664 N N . GLU A 1 83 ? 1.191 15.070 0.936 1.00 91.69 83 GLU A N 1
ATOM 665 C CA . GLU A 1 83 ? 2.493 15.530 1.440 1.00 91.69 83 GLU A CA 1
ATOM 666 C C . GLU A 1 83 ? 3.610 15.355 0.397 1.00 91.69 83 GLU A C 1
ATOM 668 O O . GLU A 1 83 ? 4.449 16.236 0.213 1.00 91.69 83 GLU A O 1
ATOM 673 N N . THR A 1 84 ? 3.610 14.227 -0.321 1.00 89.69 84 THR A N 1
ATOM 674 C CA . THR A 1 84 ? 4.593 13.947 -1.379 1.00 89.69 84 THR A CA 1
ATOM 675 C C . THR A 1 84 ? 4.428 14.891 -2.572 1.00 89.69 84 THR A C 1
ATOM 677 O O . THR A 1 84 ? 5.423 15.310 -3.159 1.00 89.69 84 THR A O 1
ATOM 680 N N . MET A 1 85 ? 3.190 15.238 -2.931 1.00 87.69 85 MET A N 1
ATOM 681 C CA . MET A 1 85 ? 2.889 16.175 -4.017 1.00 87.69 85 MET A CA 1
ATOM 682 C C . MET A 1 85 ? 3.261 17.618 -3.663 1.00 87.69 85 MET A C 1
ATOM 684 O O . MET A 1 85 ? 3.752 18.336 -4.526 1.00 87.69 85 MET A O 1
ATOM 688 N N . GLU A 1 86 ? 3.052 18.045 -2.416 1.00 87.94 86 GLU A N 1
ATOM 689 C CA . GLU A 1 86 ? 3.426 19.388 -1.947 1.00 87.94 86 GLU A CA 1
ATOM 690 C C . GLU A 1 86 ? 4.946 19.584 -1.842 1.00 87.94 86 GLU A C 1
ATOM 692 O O . GLU A 1 86 ? 5.437 20.710 -1.923 1.00 87.94 86 GLU A O 1
ATOM 697 N N . ALA A 1 87 ? 5.698 18.497 -1.653 1.00 80.44 87 ALA A N 1
ATOM 698 C CA . ALA A 1 87 ? 7.154 18.521 -1.554 1.00 80.44 87 ALA A CA 1
ATOM 699 C C . ALA A 1 87 ? 7.887 18.548 -2.913 1.00 80.44 87 ALA A C 1
ATOM 701 O O . ALA A 1 87 ? 9.109 18.730 -2.924 1.00 80.44 87 ALA A O 1
ATOM 702 N N . ALA A 1 88 ? 7.178 18.335 -4.028 1.00 68.19 88 ALA A N 1
ATOM 703 C CA . ALA A 1 88 ? 7.726 18.236 -5.387 1.00 68.19 88 ALA A CA 1
ATOM 704 C C . ALA A 1 88 ? 7.670 19.570 -6.151 1.00 68.19 88 ALA A C 1
ATOM 706 O O . ALA A 1 88 ? 8.641 19.846 -6.896 1.00 68.19 88 ALA A O 1
#

Organism: NCBI:txid1400861

Radius of gyration: 17.18 Å; Cα contacts (8 Å, |Δi|>4): 126; chains: 1; bounding box: 28×55×36 Å

Sequence (88 aa):
MSRPLFYLDTEIELAGETRLCSVSYILTDDGEIDIHNVVAGRRFQAWYTGLGEYEPRDERIDVDVTQLLSAKQIEGFELKIIETMEAA

Mean predicted aligned error: 7.0 Å

pLDDT: mean 85.63, std 9.55, range [55.34, 95.75]

Nearest PDB structures (foldseek):
  3c7n-assembly1_A  TM=4.226E-01  e=9.878E-02  Saccharomyces cerevisiae
  5fs4-assembly1_A  TM=3.098E-01  e=2.270E+00  Acinetobacter phage AP205
  6yfr-assembly1_AA  TM=2.027E-01  e=7.557E-01  Leviviridae sp.
  2qux-assembly5_M  TM=2.537E-01  e=2.534E+00  Pseudomonas phage PP7
  9hau-assembly1_AA  TM=2.497E-01  e=5.472E+00  Leviviridae sp.

Solvent-accessible surface area (backbone atoms only — not comparable to full-atom values): 5451 Å² total; per-residue (Å²): 132,87,78,71,78,45,78,46,82,48,76,44,80,56,98,91,39,81,39,61,30,41,36,33,32,31,76,44,99,85,71,49,78,45,77,75,43,32,34,33,71,41,77,47,77,46,77,41,80,57,98,88,43,80,44,83,40,86,42,78,48,76,39,80,45,51,92,75,56,52,69,71,57,54,54,51,48,52,52,52,50,51,56,56,60,75,74,108

Secondary structure (DSSP, 8-state):
-PPPPEEEEEEEEETTEEEEEEEEEEE-TTS-EEEEEEEEEEEEEEEEEETTEEEEEEEEEEEE-GGG--HHHHHHHHHHHHHHHHT-

Foldseek 3Di:
DDFDKDKDWDWDQDPNDIFIKIWIWGQDPVRDIGTPWIWTKDWDWDFDCDPNDTDTDIDIDIDTCRVVDDPVRVVVVRVVVVVVVVVD